Protein AF-A0A2G2ZI03-F1 (afdb_monomer_lite)

Foldseek 3Di:
DDDDVQVVVQVVCCVVPVPRFKGWDAAQFTWIKGKDQQVPVPPDDPVDDGDRIDIDTPSCLFPDDPPDPQDPLLQVQLVPDPHNNGRSNRCVGHPNNPQQSVLVVLQVCCVPPVPVHPDDDPCSVDGSSGD

Radius of gyration: 20.16 Å; chains: 1; bounding box: 46×26×61 Å

Sequence (131 aa):
MQVDDTIGVLARGRYYRKESVAAVTLGMGINAAYIESAQSVVKWPDQIPKPKEIAINIQWGNFRSSLFPIIEFDTTLIVDSSYPSSQIFEKLISGTYLGETVRRVLLKMAQESALFGDTVPAKLAISYSLR

pLDDT: mean 94.13, std 5.22, range [52.81, 98.31]

InterPro domains:
  IPR001312 Hexokinase [PS51748] (1-131)
  IPR001312 Hexokinase [PTHR19443] (3-131)
  IPR022673 Hexokinase, C-terminal [PF03727] (22-130)
  IPR043129 ATPase, nucleotide binding domain [SSF53067] (21-130)

Secondary structure (DSSP, 8-state):
----HHHHHHHHHHHH-TT--EEEEESSSEEEEEEEETTT-TT--TTSPPPSEEEEE--GGG---TTS---HHHHHHHHHSS-TTS-HHHHHHSHHHHHHHHHHHHHHHHHHH-BTBSS--GGGGSTT---

Organism: Capsicum annuum (NCBI:txid4072)

Structure (mmCIF, N/CA/C/O backbone):
data_AF-A0A2G2ZI03-F1
#
_entry.id   AF-A0A2G2ZI03-F1
#
loop_
_atom_site.group_PDB
_atom_site.id
_atom_site.type_symbol
_atom_site.label_atom_id
_atom_site.label_alt_id
_atom_site.label_comp_id
_atom_site.label_asym_id
_atom_site.label_entity_id
_atom_site.label_seq_id
_atom_site.pdbx_PDB_ins_code
_atom_site.Cartn_x
_atom_site.Cartn_y
_atom_site.Cartn_z
_atom_site.occupancy
_atom_site.B_iso_or_equiv
_atom_site.auth_seq_id
_atom_site.auth_comp_id
_atom_site.auth_asym_id
_atom_site.auth_atom_id
_atom_site.pdbx_PDB_model_num
ATOM 1 N N . MET A 1 1 ? -15.285 18.752 9.092 1.00 52.81 1 MET A N 1
ATOM 2 C CA . MET A 1 1 ? -14.633 17.527 9.602 1.00 52.81 1 MET A CA 1
ATOM 3 C C . MET A 1 1 ? -14.405 16.626 8.403 1.00 52.81 1 MET A C 1
ATOM 5 O O . MET A 1 1 ? -15.376 16.328 7.721 1.00 52.81 1 MET A O 1
ATOM 9 N N . GLN A 1 2 ? -13.154 16.310 8.071 1.00 75.00 2 GLN A N 1
ATOM 10 C CA . GLN A 1 2 ? -12.826 15.429 6.946 1.00 75.00 2 GLN A CA 1
ATOM 11 C C . GLN A 1 2 ? -12.736 13.991 7.468 1.00 75.00 2 GLN A C 1
ATOM 13 O O . GLN A 1 2 ? -12.155 13.768 8.529 1.00 75.00 2 GLN A O 1
ATOM 18 N N . VAL A 1 3 ? -13.350 13.041 6.764 1.00 86.75 3 VAL A N 1
ATOM 19 C CA . VAL A 1 3 ? -13.298 11.608 7.088 1.00 86.75 3 VAL A CA 1
ATOM 20 C C . VAL A 1 3 ? -12.357 10.941 6.090 1.00 86.75 3 VAL A C 1
ATOM 22 O O . VAL A 1 3 ? -12.424 11.247 4.905 1.00 86.75 3 VAL A O 1
ATOM 25 N N . ASP A 1 4 ? -11.478 10.062 6.569 1.00 94.88 4 ASP A N 1
ATOM 26 C CA . ASP A 1 4 ? -10.611 9.249 5.709 1.00 94.88 4 ASP A CA 1
ATOM 27 C C . ASP A 1 4 ? -11.439 8.228 4.917 1.00 94.88 4 ASP A C 1
ATOM 29 O O . ASP A 1 4 ? -12.327 7.576 5.475 1.00 94.88 4 ASP A O 1
ATOM 33 N N . ASP A 1 5 ? -11.123 8.050 3.636 1.00 94.81 5 ASP A N 1
ATOM 34 C CA . ASP A 1 5 ? -11.870 7.163 2.741 1.00 94.81 5 ASP A CA 1
ATOM 35 C C . ASP A 1 5 ? -11.962 5.725 3.277 1.00 94.81 5 ASP A C 1
ATOM 37 O O . ASP A 1 5 ? -13.020 5.097 3.208 1.00 94.81 5 ASP A O 1
ATOM 41 N N . THR A 1 6 ? -10.898 5.211 3.900 1.00 97.31 6 THR A N 1
ATOM 42 C CA . THR A 1 6 ? -10.852 3.837 4.431 1.00 97.31 6 THR A CA 1
ATOM 43 C C . THR A 1 6 ? -11.708 3.688 5.686 1.00 97.31 6 THR A C 1
ATOM 45 O O . THR A 1 6 ? -12.335 2.646 5.894 1.00 97.31 6 THR A O 1
ATOM 48 N N . ILE A 1 7 ? -11.824 4.751 6.488 1.00 97.31 7 ILE A N 1
ATOM 49 C CA . ILE A 1 7 ? -12.796 4.818 7.588 1.00 97.31 7 ILE A CA 1
ATOM 50 C C . ILE A 1 7 ? -14.223 4.821 7.033 1.00 97.31 7 ILE A C 1
ATOM 52 O O . ILE A 1 7 ? -15.090 4.136 7.577 1.00 97.31 7 ILE A O 1
ATOM 56 N N . GLY A 1 8 ? -14.465 5.523 5.924 1.00 96.69 8 GLY A N 1
ATOM 57 C CA . GLY A 1 8 ? -15.740 5.477 5.206 1.00 96.69 8 GLY A CA 1
ATOM 58 C C . GLY A 1 8 ? -16.100 4.064 4.733 1.00 96.69 8 GLY A C 1
ATOM 59 O O . GLY A 1 8 ? -17.230 3.612 4.938 1.00 96.69 8 GLY A O 1
ATOM 60 N N . VAL A 1 9 ? -15.133 3.329 4.172 1.00 97.12 9 VAL A N 1
ATOM 61 C CA . VAL A 1 9 ? -15.310 1.920 3.772 1.00 97.12 9 VAL A CA 1
ATOM 62 C C . VAL A 1 9 ? -15.636 1.041 4.982 1.00 97.12 9 VAL A C 1
ATOM 64 O O . VAL A 1 9 ? -16.579 0.250 4.916 1.00 97.12 9 VAL A O 1
ATOM 67 N N . LEU A 1 10 ? -14.925 1.209 6.103 1.00 98.06 10 LEU A N 1
ATOM 68 C CA . LEU A 1 10 ? -15.193 0.467 7.339 1.00 98.06 10 LEU A CA 1
ATOM 69 C C . LEU A 1 10 ? -16.600 0.744 7.876 1.00 98.06 10 LEU A C 1
ATOM 71 O O . LEU A 1 10 ? -17.340 -0.190 8.186 1.00 98.06 10 LEU A O 1
ATOM 75 N N . ALA A 1 11 ? -16.988 2.018 7.945 1.00 96.88 11 ALA A N 1
ATOM 76 C CA . ALA A 1 11 ? -18.306 2.431 8.411 1.00 96.88 11 ALA A CA 1
ATOM 77 C C . ALA A 1 11 ? -19.418 1.845 7.531 1.00 96.88 11 ALA A C 1
ATOM 79 O O . ALA A 1 11 ? -20.390 1.294 8.050 1.00 96.88 11 ALA A O 1
ATOM 80 N N . ARG A 1 12 ? -19.250 1.889 6.202 1.00 97.06 12 ARG A N 1
ATOM 81 C CA . ARG A 1 12 ? -20.184 1.266 5.257 1.00 97.06 12 ARG A CA 1
ATOM 82 C C . ARG A 1 12 ? -20.266 -0.244 5.465 1.00 97.06 12 ARG A C 1
ATOM 84 O O . ARG A 1 12 ? -21.369 -0.778 5.519 1.00 97.06 12 ARG A O 1
ATOM 91 N N . GLY A 1 13 ? -19.129 -0.929 5.591 1.00 97.44 13 GLY A N 1
ATOM 92 C CA . GLY A 1 13 ? -19.091 -2.368 5.856 1.00 97.44 13 GLY A CA 1
ATOM 93 C C . GLY A 1 13 ? -19.882 -2.720 7.113 1.00 97.44 13 GLY A C 1
ATOM 94 O O . GLY A 1 13 ? -20.791 -3.544 7.058 1.00 97.44 13 GLY A O 1
ATOM 95 N N . ARG A 1 14 ? -19.626 -1.996 8.207 1.00 96.25 14 ARG A N 1
ATOM 96 C CA . ARG A 1 14 ? -20.274 -2.214 9.505 1.00 96.25 14 ARG A CA 1
ATOM 97 C C . ARG A 1 14 ? -21.763 -1.858 9.520 1.00 96.25 14 ARG A C 1
ATOM 99 O O . ARG A 1 14 ? -22.523 -2.481 10.258 1.00 96.25 14 ARG A O 1
ATOM 106 N N . TYR A 1 15 ? -22.185 -0.897 8.694 1.00 96.56 15 TYR A N 1
ATOM 107 C CA . TYR A 1 15 ? -23.599 -0.568 8.498 1.00 96.56 15 TYR A CA 1
ATOM 108 C C . TYR A 1 15 ? -24.382 -1.755 7.920 1.00 96.56 15 TYR A C 1
ATOM 110 O O . TYR A 1 15 ? -25.470 -2.059 8.401 1.00 96.56 15 TYR A O 1
ATOM 118 N N . TYR A 1 16 ? -23.817 -2.453 6.929 1.00 97.56 16 TYR A N 1
ATOM 119 C CA . TYR A 1 16 ? -24.466 -3.614 6.308 1.00 97.56 16 TYR A CA 1
ATOM 120 C C . TYR A 1 16 ? -24.223 -4.930 7.059 1.00 97.56 16 TYR A C 1
ATOM 122 O O . TYR A 1 16 ? -25.088 -5.803 7.047 1.00 97.56 16 TYR A O 1
ATOM 130 N N . ARG A 1 17 ? -23.052 -5.101 7.683 1.00 96.62 17 ARG A N 1
ATOM 131 C CA . ARG A 1 17 ? -22.647 -6.308 8.420 1.00 96.62 17 ARG A CA 1
ATOM 132 C C . ARG A 1 17 ? -21.874 -5.917 9.672 1.00 96.62 17 ARG A C 1
ATOM 134 O O . ARG A 1 17 ? -20.723 -5.497 9.587 1.00 96.62 17 ARG A O 1
ATOM 141 N N . LYS A 1 18 ? -22.482 -6.072 10.850 1.00 93.38 18 LYS A N 1
ATOM 142 C CA . LYS A 1 18 ? -21.866 -5.657 12.127 1.00 93.38 18 LYS A CA 1
ATOM 143 C C . LYS A 1 18 ? -20.566 -6.410 12.438 1.00 93.38 18 LYS A C 1
ATOM 145 O O . LYS A 1 18 ? -19.748 -5.917 13.208 1.00 93.38 18 LYS A O 1
ATOM 150 N N . GLU A 1 19 ? -20.363 -7.564 11.811 1.00 95.50 19 GLU A N 1
ATOM 151 C CA . GLU A 1 19 ? -19.178 -8.417 11.903 1.00 95.50 19 GLU A CA 1
ATOM 152 C C . GLU A 1 19 ? -17.982 -7.869 11.109 1.00 95.50 19 GLU A C 1
ATOM 154 O O . GLU A 1 19 ? -16.872 -8.375 11.245 1.00 95.50 19 GLU A O 1
ATOM 159 N N . SER A 1 20 ? -18.164 -6.832 10.282 1.00 97.00 20 SER A N 1
ATOM 160 C CA . SER A 1 20 ? -17.044 -6.138 9.649 1.00 97.00 20 SER A CA 1
ATOM 161 C C . SER A 1 20 ? -16.189 -5.441 10.711 1.00 97.00 20 SER A C 1
ATOM 163 O O . SER A 1 20 ? -16.611 -4.464 11.339 1.00 97.00 20 SER A O 1
ATOM 165 N N . VAL A 1 21 ? -14.973 -5.959 10.899 1.00 97.00 21 VAL A N 1
ATOM 166 C CA . VAL A 1 21 ? -13.995 -5.459 11.880 1.00 97.00 21 VAL A CA 1
ATOM 167 C C . VAL A 1 21 ? -12.862 -4.653 11.255 1.00 97.00 21 VAL A C 1
ATOM 169 O O . VAL A 1 21 ? -12.186 -3.925 11.970 1.00 97.00 21 VAL A O 1
ATOM 172 N N . ALA A 1 22 ? -12.654 -4.758 9.943 1.00 98.12 22 ALA A N 1
ATOM 173 C CA . ALA A 1 22 ? -11.597 -4.054 9.231 1.00 98.12 22 ALA A CA 1
ATOM 174 C C . ALA A 1 22 ? -12.015 -3.700 7.801 1.00 98.12 22 ALA A C 1
ATOM 176 O O . ALA A 1 22 ? -12.892 -4.333 7.211 1.00 98.12 22 ALA A O 1
ATOM 177 N N . ALA A 1 23 ? -11.362 -2.680 7.260 1.00 98.19 23 ALA A N 1
ATOM 178 C CA . ALA A 1 23 ? -11.429 -2.270 5.872 1.00 98.19 23 ALA A CA 1
ATOM 179 C C . ALA A 1 23 ? -10.016 -2.046 5.350 1.00 98.19 23 ALA A C 1
ATOM 181 O O . ALA A 1 23 ? -9.141 -1.566 6.071 1.00 98.19 23 ALA A O 1
ATOM 182 N N . VAL A 1 24 ? -9.820 -2.379 4.081 1.00 97.94 24 VAL A N 1
ATOM 183 C CA . VAL A 1 24 ? -8.558 -2.196 3.378 1.00 97.94 24 VAL A CA 1
ATOM 184 C C . VAL A 1 24 ? -8.859 -1.525 2.048 1.00 97.94 24 VAL A C 1
ATOM 186 O O . VAL A 1 24 ? -9.741 -1.968 1.313 1.00 97.94 24 VAL A O 1
ATOM 189 N N . THR A 1 25 ? -8.112 -0.471 1.746 1.00 97.31 25 THR A N 1
ATOM 190 C CA . THR A 1 25 ? -8.157 0.222 0.460 1.00 97.31 25 THR A CA 1
ATOM 191 C C . THR A 1 25 ? -6.873 -0.095 -0.291 1.00 97.31 25 THR A C 1
ATOM 193 O O . THR A 1 25 ? -5.782 0.157 0.220 1.00 97.31 25 THR A O 1
ATOM 196 N N . LEU A 1 26 ? -7.013 -0.647 -1.498 1.00 96.19 26 LEU A N 1
ATOM 197 C CA . LEU A 1 26 ? -5.917 -0.934 -2.423 1.00 96.19 26 LEU A CA 1
ATOM 198 C C . LEU A 1 26 ? -6.217 -0.238 -3.750 1.00 96.19 26 LEU A C 1
ATOM 200 O O . LEU A 1 26 ? -7.135 -0.628 -4.468 1.00 96.19 26 LEU A O 1
ATOM 204 N N . GLY A 1 27 ? -5.467 0.812 -4.056 1.00 94.56 27 GLY A N 1
ATOM 205 C CA . GLY A 1 27 ? -5.604 1.580 -5.288 1.00 94.56 27 GLY A CA 1
ATOM 206 C C . GLY A 1 27 ? -4.313 2.331 -5.585 1.00 94.56 27 GLY A C 1
ATOM 207 O O . GLY A 1 27 ? -3.227 1.785 -5.400 1.00 94.56 27 GLY A O 1
ATOM 208 N N . MET A 1 28 ? -4.416 3.594 -6.013 1.00 93.12 28 MET A N 1
ATOM 209 C CA . MET A 1 28 ? -3.236 4.459 -6.173 1.00 93.12 28 MET A CA 1
ATOM 210 C C . MET A 1 28 ? -2.468 4.623 -4.851 1.00 93.12 28 MET A C 1
ATOM 212 O O . MET A 1 28 ? -1.241 4.560 -4.838 1.00 93.12 28 MET A O 1
ATOM 216 N N . GLY A 1 29 ? -3.181 4.782 -3.738 1.00 94.12 29 GLY A N 1
ATOM 217 C CA . GLY A 1 29 ? -2.627 4.660 -2.391 1.00 94.12 29 GLY A CA 1
ATOM 218 C C . GLY A 1 29 ? -3.088 3.370 -1.722 1.00 94.12 29 GLY A C 1
ATOM 219 O O . GLY A 1 29 ? -3.937 2.645 -2.257 1.00 94.12 29 GLY A O 1
ATOM 220 N N . ILE A 1 30 ? -2.552 3.104 -0.534 1.00 96.81 30 ILE A N 1
ATOM 221 C CA . ILE A 1 30 ? -3.028 2.004 0.307 1.00 96.81 30 ILE A CA 1
ATOM 222 C C . ILE A 1 30 ? -3.314 2.478 1.722 1.00 96.81 30 ILE A C 1
ATOM 224 O O . ILE A 1 30 ? -2.581 3.281 2.294 1.00 96.81 30 ILE A O 1
ATOM 228 N N . ASN A 1 31 ? -4.345 1.909 2.334 1.00 97.81 31 ASN A N 1
ATOM 229 C CA . ASN A 1 31 ? -4.587 2.115 3.754 1.00 97.81 31 ASN A CA 1
ATOM 230 C C . ASN A 1 31 ? -5.402 0.962 4.353 1.00 97.81 31 ASN A C 1
ATOM 232 O O . ASN A 1 31 ? -6.037 0.190 3.633 1.00 97.81 31 ASN A O 1
ATOM 236 N N . ALA A 1 32 ? -5.390 0.865 5.677 1.00 98.19 32 ALA A N 1
ATOM 237 C CA . ALA A 1 32 ? -6.251 -0.012 6.442 1.00 98.19 32 ALA A CA 1
ATOM 238 C C . ALA A 1 32 ? -6.848 0.731 7.634 1.00 98.19 32 ALA A C 1
ATOM 240 O O . ALA A 1 32 ? -6.214 1.588 8.255 1.00 98.19 32 ALA A O 1
ATOM 241 N N . ALA A 1 33 ? -8.073 0.354 7.972 1.00 98.31 33 ALA A N 1
ATOM 242 C CA . ALA A 1 33 ? -8.740 0.774 9.187 1.00 98.31 33 ALA A CA 1
ATOM 243 C C . ALA A 1 33 ? -9.380 -0.431 9.868 1.00 98.31 33 ALA A C 1
ATOM 245 O O . ALA A 1 33 ? -9.818 -1.364 9.196 1.00 98.31 33 ALA A O 1
ATOM 246 N N . TYR A 1 34 ? -9.465 -0.410 11.194 1.00 98.19 34 TYR A N 1
ATOM 247 C CA . TYR A 1 34 ? -10.097 -1.488 11.952 1.00 98.19 34 TYR A CA 1
ATOM 248 C C . TYR A 1 34 ? -10.803 -0.980 13.204 1.00 98.19 34 TYR A C 1
ATOM 250 O O . TYR A 1 34 ? -10.605 0.158 13.623 1.00 98.19 34 TYR A O 1
ATOM 258 N N . ILE A 1 35 ? -11.658 -1.823 13.776 1.00 97.31 35 ILE A N 1
ATOM 259 C CA . ILE A 1 35 ? -12.331 -1.575 15.048 1.00 97.31 35 ILE A CA 1
ATOM 260 C C . ILE A 1 35 ? -11.482 -2.148 16.180 1.00 97.31 35 ILE A C 1
ATOM 262 O O . ILE A 1 35 ? -11.221 -3.347 16.215 1.00 97.31 35 ILE A O 1
ATOM 266 N N . GLU A 1 36 ? -11.097 -1.290 17.116 1.00 96.25 36 GLU A N 1
ATOM 267 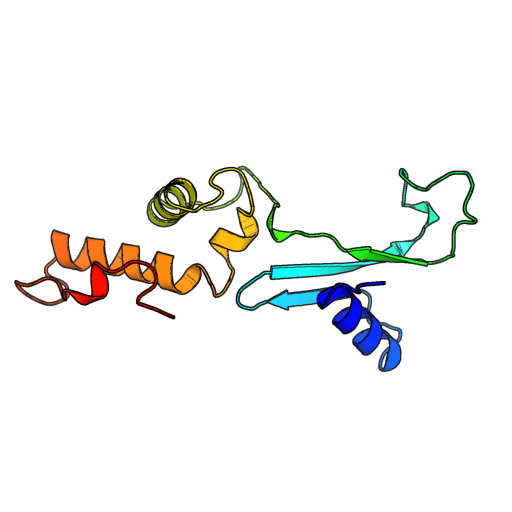C CA . GLU A 1 36 ? -10.349 -1.634 18.322 1.00 96.25 36 GLU A CA 1
ATOM 268 C C . GLU A 1 36 ? -11.212 -1.393 19.565 1.00 96.25 36 GLU A C 1
ATOM 270 O O . GLU A 1 36 ? -12.063 -0.500 19.598 1.00 96.25 36 GLU A O 1
ATOM 275 N N . SER A 1 37 ? -10.976 -2.166 20.620 1.00 94.56 37 SER A N 1
ATOM 276 C CA . SER A 1 37 ? -11.478 -1.852 21.953 1.00 94.56 37 SER A CA 1
ATOM 277 C C . SER A 1 37 ? -10.782 -0.596 22.471 1.00 94.56 37 SER A C 1
ATOM 279 O O . SER A 1 37 ? -9.557 -0.550 22.579 1.00 94.56 37 SER A O 1
ATOM 281 N N . ALA A 1 38 ? -11.537 0.424 22.885 1.00 92.81 38 ALA A N 1
ATOM 282 C CA . ALA A 1 38 ? -10.912 1.653 23.393 1.00 92.81 38 ALA A CA 1
ATOM 283 C C . ALA A 1 38 ? -10.083 1.415 24.674 1.00 92.81 38 ALA A C 1
ATOM 285 O O . ALA A 1 38 ? -9.221 2.223 25.034 1.00 92.81 38 ALA A O 1
ATOM 286 N N . GLN A 1 39 ? -10.319 0.292 25.362 1.00 90.88 39 GLN A N 1
ATOM 287 C CA . GLN A 1 39 ? -9.518 -0.124 26.512 1.00 90.88 39 GLN A CA 1
ATOM 288 C C . GLN A 1 39 ? -8.089 -0.517 26.113 1.00 90.88 39 GLN A C 1
ATOM 290 O O . GLN A 1 39 ? -7.165 -0.246 26.875 1.00 90.88 39 GLN A O 1
ATOM 295 N N . SER A 1 40 ? -7.889 -1.056 24.906 1.00 93.69 40 SER A N 1
ATOM 296 C CA . SER A 1 40 ? -6.569 -1.396 24.351 1.00 93.69 40 SER A CA 1
ATOM 297 C C . SER A 1 40 ? -5.767 -0.160 23.917 1.00 93.69 40 SER A C 1
ATOM 299 O O . SER A 1 40 ? -4.553 -0.230 23.729 1.00 93.69 40 SER A O 1
ATOM 301 N N . VAL A 1 41 ? -6.423 0.995 23.745 1.00 92.81 41 VAL A N 1
ATOM 302 C CA . VAL A 1 41 ? -5.770 2.228 23.287 1.00 92.81 41 VAL A CA 1
ATOM 303 C C . VAL A 1 41 ? -5.104 2.937 24.466 1.00 92.81 41 VAL A C 1
ATOM 305 O O . VAL A 1 41 ? -5.757 3.603 25.275 1.00 92.81 41 VAL A O 1
ATOM 308 N N . VAL A 1 42 ? -3.776 2.810 24.539 1.00 91.19 42 VAL A N 1
ATOM 309 C CA . VAL A 1 42 ? -2.947 3.428 25.591 1.00 91.19 42 VAL A CA 1
ATOM 310 C C . VAL A 1 42 ? -2.878 4.952 25.444 1.00 91.19 42 VAL A C 1
ATOM 312 O O . VAL A 1 42 ? -2.912 5.666 26.436 1.00 91.19 42 VAL A O 1
ATOM 315 N N . LYS A 1 43 ? -2.830 5.474 24.212 1.00 90.19 43 LYS A N 1
ATOM 316 C CA . LYS A 1 43 ? -2.690 6.918 23.918 1.00 90.19 43 LYS A CA 1
ATOM 317 C C . LYS A 1 43 ? -4.029 7.673 23.905 1.00 90.19 43 LYS A C 1
ATOM 319 O O . 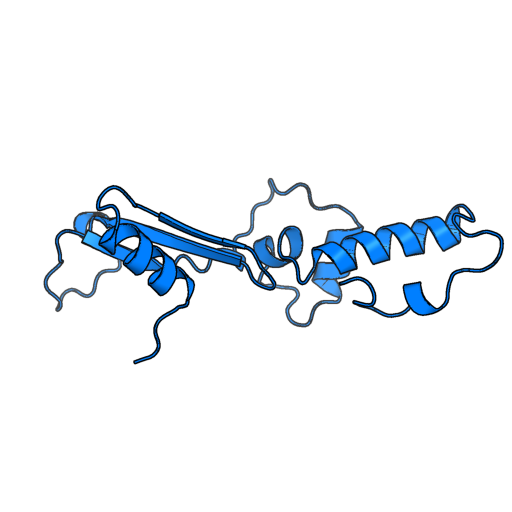LYS A 1 43 ? -4.226 8.571 23.090 1.00 90.19 43 LYS A O 1
ATOM 324 N N . TRP A 1 44 ? -4.979 7.267 24.741 1.00 89.06 44 TRP A N 1
ATOM 325 C CA . TRP A 1 44 ? -6.298 7.895 24.788 1.00 89.06 44 TRP A CA 1
ATOM 326 C C . TRP A 1 44 ? -6.265 9.192 25.609 1.00 89.06 44 TRP A C 1
ATOM 328 O O . TRP A 1 44 ? -5.662 9.186 26.678 1.00 89.06 44 TRP A O 1
ATOM 338 N N . PRO A 1 45 ? -6.915 10.285 25.172 1.00 87.31 45 PRO A N 1
ATOM 339 C CA . PRO A 1 45 ? -6.989 11.504 25.972 1.00 87.31 45 PRO A CA 1
ATOM 340 C C . PRO A 1 45 ? -7.778 11.282 27.270 1.00 87.31 45 PRO A C 1
ATOM 342 O O . PRO A 1 45 ? -8.950 10.909 27.220 1.00 87.31 45 PRO A O 1
ATOM 345 N N . ASP A 1 46 ? -7.171 11.574 28.423 1.00 83.62 46 ASP A N 1
ATOM 346 C CA . ASP A 1 46 ? -7.763 11.321 29.753 1.00 83.62 46 ASP A CA 1
ATOM 347 C C . ASP A 1 46 ? -9.118 12.014 29.972 1.00 83.62 46 ASP A C 1
ATOM 349 O O . ASP A 1 46 ? -9.959 11.548 30.735 1.00 83.62 46 ASP A O 1
ATOM 353 N N . GLN A 1 47 ? -9.345 13.134 29.285 1.00 84.12 47 GLN A N 1
ATOM 354 C CA . GLN A 1 47 ? -10.532 13.979 29.446 1.00 84.12 47 GLN A CA 1
ATOM 355 C C . GLN A 1 47 ? -11.742 13.493 28.632 1.00 84.12 47 GLN A C 1
ATOM 357 O O . GLN A 1 47 ? -12.825 14.066 28.742 1.00 84.12 47 GLN A O 1
ATOM 362 N N . ILE A 1 48 ? -11.578 12.465 27.792 1.00 85.69 48 ILE A N 1
ATOM 363 C CA . ILE A 1 48 ? -12.638 11.961 26.914 1.00 85.69 48 ILE A CA 1
ATOM 364 C C . ILE A 1 48 ? -13.097 10.595 27.434 1.00 85.69 48 ILE A C 1
ATOM 366 O O . ILE A 1 48 ? -12.273 9.686 27.546 1.00 85.69 48 ILE A O 1
ATOM 370 N N . PRO A 1 49 ? -14.399 10.390 27.708 1.00 86.69 49 PRO A N 1
ATOM 371 C CA . PRO A 1 49 ? -14.914 9.069 28.042 1.00 86.69 49 PRO A CA 1
ATOM 372 C C . PRO A 1 49 ? -14.546 8.049 26.960 1.00 86.69 49 PRO A C 1
ATOM 374 O O . PRO A 1 49 ? -14.794 8.272 25.773 1.00 86.69 49 PRO A O 1
ATOM 377 N N . LYS A 1 50 ? -13.953 6.921 27.364 1.00 88.56 50 LYS A N 1
ATOM 378 C CA . LYS A 1 50 ? -13.617 5.840 26.433 1.00 88.56 50 LYS A CA 1
ATOM 379 C C . LYS A 1 50 ? -14.907 5.171 25.942 1.00 88.56 50 LYS A C 1
ATOM 381 O O . LYS A 1 50 ? -15.641 4.626 26.771 1.00 88.56 50 LYS A O 1
ATOM 386 N N . PRO A 1 51 ? -15.199 5.167 24.628 1.00 92.56 51 PRO A N 1
ATOM 387 C CA . PRO A 1 51 ? -16.280 4.344 24.099 1.00 92.56 51 PRO A CA 1
ATOM 388 C C . PRO A 1 51 ? -15.942 2.855 24.271 1.00 92.56 51 PRO A C 1
ATOM 390 O O . PRO A 1 51 ? -14.828 2.493 24.633 1.00 92.56 51 PRO A O 1
ATOM 393 N N . LYS A 1 52 ? -16.886 1.953 23.988 1.00 93.12 52 LYS A N 1
ATOM 394 C CA . LYS A 1 52 ? -16.576 0.512 23.982 1.00 93.12 52 LYS A CA 1
ATOM 395 C C . LYS A 1 52 ? -15.605 0.154 22.851 1.00 93.12 52 LYS A C 1
ATOM 397 O O . LYS A 1 52 ? -14.661 -0.603 23.051 1.00 93.12 52 LYS A O 1
ATOM 402 N N . GLU A 1 53 ? -15.852 0.717 21.677 1.00 94.12 53 GLU A N 1
ATOM 403 C CA . GLU A 1 53 ? -15.120 0.458 20.442 1.00 94.12 53 GLU A CA 1
ATOM 404 C C . GLU A 1 53 ? -14.753 1.779 19.769 1.00 94.12 53 GLU A C 1
ATOM 406 O O . GLU A 1 53 ? -15.472 2.774 19.894 1.00 94.12 53 GLU A O 1
ATOM 411 N N . ILE A 1 54 ? -13.654 1.771 19.024 1.00 94.44 54 ILE A N 1
ATOM 412 C CA . ILE A 1 54 ? -13.183 2.896 18.229 1.00 94.44 54 ILE A CA 1
ATOM 413 C C . ILE A 1 54 ? -12.662 2.418 16.875 1.00 94.44 54 ILE A C 1
ATOM 415 O O . ILE A 1 54 ? -12.036 1.368 16.777 1.00 94.44 54 ILE A O 1
ATOM 419 N N . ALA A 1 55 ? -12.898 3.203 15.825 1.00 95.88 55 ALA A N 1
ATOM 420 C CA . ALA A 1 55 ? -12.251 2.992 14.538 1.00 95.88 55 ALA A CA 1
ATOM 421 C C . ALA A 1 55 ? -10.830 3.580 14.552 1.00 95.88 55 ALA A C 1
ATOM 423 O O . ALA A 1 55 ? -10.648 4.777 14.773 1.00 95.88 55 ALA A O 1
ATOM 424 N N . ILE A 1 56 ? -9.831 2.746 14.285 1.00 96.56 56 ILE A N 1
ATOM 425 C CA . ILE A 1 56 ? -8.432 3.135 14.134 1.00 96.56 56 ILE A CA 1
ATOM 426 C C . ILE A 1 56 ? -8.114 3.242 12.648 1.00 96.56 56 ILE A C 1
ATOM 428 O O . ILE A 1 56 ? -8.222 2.264 11.911 1.00 96.56 56 ILE A O 1
ATOM 432 N N . ASN A 1 57 ? -7.689 4.429 12.222 1.00 96.94 57 ASN A N 1
ATOM 433 C CA . ASN A 1 57 ? -7.066 4.636 10.921 1.00 96.94 57 ASN A CA 1
ATOM 434 C C . ASN A 1 57 ? -5.566 4.345 11.047 1.00 96.94 57 ASN A C 1
ATOM 436 O O . ASN A 1 57 ? -4.870 5.065 11.762 1.00 96.94 57 ASN A O 1
ATOM 440 N N . ILE A 1 58 ? -5.075 3.288 10.398 1.00 97.19 58 ILE A N 1
ATOM 441 C CA . ILE A 1 58 ? -3.698 2.825 10.604 1.00 97.19 58 ILE A CA 1
ATOM 442 C C . ILE A 1 58 ? -2.692 3.694 9.839 1.00 97.19 58 ILE A C 1
ATOM 444 O O . ILE A 1 58 ? -1.571 3.867 10.311 1.00 97.19 58 ILE A O 1
ATOM 448 N N . GLN A 1 59 ? -3.066 4.240 8.675 1.00 95.81 59 GLN A N 1
ATOM 449 C CA . GLN A 1 59 ? -2.127 4.897 7.751 1.00 95.81 59 GLN A CA 1
ATOM 450 C C . GLN A 1 59 ? -0.919 3.999 7.439 1.00 95.81 59 GLN A C 1
ATOM 452 O O . GLN A 1 59 ? 0.243 4.410 7.482 1.00 95.81 59 GLN A O 1
ATOM 457 N N . TRP A 1 60 ? -1.193 2.723 7.143 1.00 96.94 60 TRP A N 1
ATOM 458 C CA . TRP A 1 60 ? -0.165 1.678 7.078 1.00 96.94 60 TRP A CA 1
ATOM 459 C C . TRP A 1 60 ? 0.794 1.795 5.888 1.00 96.94 60 TRP A C 1
ATOM 461 O O . TRP A 1 60 ? 1.755 1.036 5.810 1.00 96.94 60 TRP A O 1
ATOM 471 N N . GLY A 1 61 ? 0.577 2.748 4.973 1.00 96.38 61 GLY A N 1
ATOM 472 C CA . GLY A 1 61 ? 1.458 2.973 3.828 1.00 96.38 61 GLY A CA 1
ATOM 473 C C . GLY A 1 61 ? 2.890 3.276 4.268 1.00 96.38 61 GLY A C 1
ATOM 474 O O . GLY A 1 61 ? 3.845 2.889 3.596 1.00 96.38 61 GLY A O 1
ATOM 475 N N . ASN A 1 62 ? 3.050 3.877 5.450 1.00 94.69 62 ASN A N 1
ATOM 476 C CA . ASN A 1 62 ? 4.347 4.182 6.038 1.00 94.69 62 ASN A CA 1
ATOM 477 C C . ASN A 1 62 ? 4.952 3.037 6.870 1.00 94.69 62 ASN A C 1
ATOM 479 O O . ASN A 1 62 ? 5.982 3.235 7.515 1.00 94.69 62 ASN A O 1
ATOM 483 N N . PHE A 1 63 ? 4.335 1.853 6.896 1.00 96.25 63 PHE A N 1
ATOM 484 C CA . PHE A 1 63 ? 4.903 0.694 7.577 1.00 96.25 63 PHE A CA 1
ATOM 485 C C . PHE A 1 63 ? 6.243 0.296 6.932 1.00 96.25 63 PHE A C 1
ATOM 487 O O . PHE A 1 63 ? 6.423 0.373 5.714 1.00 96.25 63 PHE A O 1
ATOM 494 N N . ARG A 1 64 ? 7.220 -0.084 7.764 1.00 93.50 64 ARG A N 1
ATOM 495 C CA . ARG A 1 64 ? 8.574 -0.473 7.346 1.00 93.50 64 ARG A CA 1
ATOM 496 C C . ARG A 1 64 ? 9.018 -1.666 8.174 1.00 93.50 64 ARG A C 1
ATOM 498 O O . ARG A 1 64 ? 8.817 -1.685 9.386 1.00 93.50 64 ARG A O 1
ATOM 505 N N . SER A 1 65 ? 9.657 -2.625 7.523 1.00 94.31 65 SER A N 1
ATOM 506 C CA . SER A 1 65 ? 10.244 -3.791 8.171 1.00 94.31 65 SER A CA 1
ATOM 507 C C . SER A 1 65 ? 11.494 -4.223 7.414 1.00 94.31 65 SER A C 1
ATOM 509 O O . SER A 1 65 ? 11.519 -4.161 6.186 1.00 94.31 65 SER A O 1
ATOM 511 N N . SER A 1 66 ? 12.511 -4.698 8.134 1.00 93.56 66 SER A N 1
ATOM 512 C CA . SER A 1 66 ? 13.682 -5.353 7.534 1.00 93.56 66 SER A CA 1
ATOM 513 C C . SER A 1 66 ? 13.346 -6.702 6.892 1.00 93.56 66 SER A C 1
ATOM 515 O O . SER A 1 66 ? 14.173 -7.257 6.180 1.00 93.56 66 SER A O 1
ATOM 517 N N . LEU A 1 67 ? 12.139 -7.227 7.135 1.00 95.25 67 LEU A N 1
ATOM 518 C CA . LEU A 1 67 ? 11.647 -8.479 6.558 1.00 95.25 67 LEU A CA 1
ATOM 519 C C . LEU A 1 67 ? 11.039 -8.304 5.160 1.00 95.25 67 LEU A C 1
ATOM 521 O O . LEU A 1 67 ? 10.650 -9.294 4.544 1.00 95.25 67 LEU A O 1
ATOM 525 N N . PHE A 1 68 ? 10.893 -7.071 4.667 1.00 94.31 68 PHE A N 1
ATOM 526 C CA . PHE A 1 68 ? 10.364 -6.857 3.325 1.00 94.31 68 PHE A CA 1
ATOM 527 C C . PHE A 1 68 ? 11.353 -7.356 2.264 1.00 94.31 68 PHE A C 1
ATOM 529 O O . PHE A 1 68 ? 12.536 -7.021 2.342 1.00 94.31 68 PHE A O 1
ATOM 536 N N . PRO A 1 69 ? 10.886 -8.114 1.253 1.00 93.06 69 PRO A N 1
ATOM 537 C CA . PRO A 1 69 ? 11.727 -8.591 0.161 1.00 93.06 69 PRO A CA 1
ATOM 538 C C . PRO A 1 69 ? 11.982 -7.461 -0.850 1.00 93.06 69 PRO A C 1
ATOM 540 O O . PRO A 1 69 ? 11.488 -7.499 -1.971 1.00 93.06 69 PRO A O 1
ATOM 543 N N . ILE A 1 70 ? 12.715 -6.429 -0.431 1.00 93.50 70 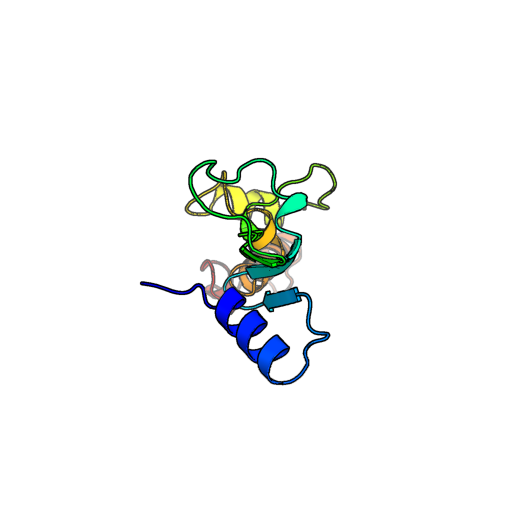ILE A N 1
ATOM 544 C CA . ILE A 1 70 ? 13.043 -5.264 -1.261 1.00 93.50 70 ILE A CA 1
ATOM 545 C C . ILE A 1 70 ? 14.079 -5.682 -2.308 1.00 93.50 70 ILE A C 1
ATOM 547 O O . ILE A 1 70 ? 15.172 -6.128 -1.953 1.00 93.50 70 ILE A O 1
ATOM 551 N N . ILE A 1 71 ? 13.753 -5.508 -3.590 1.00 92.75 71 ILE A N 1
ATOM 552 C CA . ILE A 1 71 ? 14.686 -5.768 -4.697 1.00 92.75 71 ILE A CA 1
ATOM 553 C C . ILE A 1 71 ? 15.362 -4.474 -5.182 1.00 92.75 71 ILE A C 1
ATOM 555 O O . ILE A 1 71 ? 15.059 -3.365 -4.728 1.00 92.75 71 ILE A O 1
ATOM 559 N N . GLU A 1 72 ? 16.309 -4.591 -6.118 1.00 95.56 72 GLU A N 1
ATOM 560 C CA . GLU A 1 72 ? 17.054 -3.436 -6.650 1.00 95.56 72 GLU A CA 1
ATOM 561 C C . GLU A 1 72 ? 16.131 -2.356 -7.252 1.00 95.56 72 GLU A C 1
ATOM 563 O O . GLU A 1 72 ? 16.349 -1.156 -7.065 1.00 95.56 72 GLU A O 1
ATOM 568 N N . PHE A 1 73 ? 15.049 -2.772 -7.917 1.00 96.44 73 PHE A N 1
ATOM 569 C CA . PHE A 1 73 ? 14.099 -1.864 -8.559 1.00 96.44 73 PHE A CA 1
ATOM 570 C C . PHE A 1 73 ? 13.273 -1.080 -7.540 1.00 96.44 73 PHE A C 1
ATOM 572 O O . PHE A 1 73 ? 13.084 0.121 -7.719 1.00 96.44 73 PHE A O 1
ATOM 579 N N . ASP A 1 74 ? 12.873 -1.720 -6.439 1.00 95.00 74 ASP A N 1
ATOM 580 C CA . ASP A 1 74 ? 12.197 -1.045 -5.330 1.00 95.00 74 ASP A CA 1
ATOM 581 C C . ASP A 1 74 ? 13.127 -0.026 -4.673 1.00 95.00 74 ASP A C 1
ATOM 583 O O . ASP A 1 74 ? 12.719 1.090 -4.370 1.00 95.00 74 ASP A O 1
ATOM 587 N N . THR A 1 75 ? 14.400 -0.387 -4.482 1.00 94.62 75 THR A N 1
ATOM 588 C CA . THR A 1 75 ? 15.394 0.493 -3.851 1.00 94.62 75 THR A CA 1
ATOM 589 C C . THR A 1 75 ? 15.585 1.769 -4.665 1.00 94.62 75 THR A C 1
ATOM 591 O O . THR A 1 75 ? 15.494 2.868 -4.119 1.00 94.62 75 THR A O 1
ATOM 594 N N . THR A 1 76 ? 15.793 1.639 -5.979 1.00 95.06 76 THR A N 1
ATOM 595 C CA . THR A 1 76 ? 15.929 2.806 -6.865 1.00 95.06 76 THR A CA 1
ATOM 596 C C . THR A 1 76 ? 14.638 3.622 -6.933 1.00 95.06 76 THR A C 1
ATOM 598 O O . THR A 1 76 ? 14.692 4.843 -6.843 1.00 95.06 76 THR A O 1
ATOM 601 N N . LEU A 1 77 ? 13.467 2.975 -6.993 1.00 95.38 77 LEU A N 1
ATOM 602 C CA . LEU A 1 77 ? 12.169 3.654 -6.941 1.00 95.38 77 LEU A CA 1
ATOM 603 C C . LEU A 1 77 ? 12.000 4.455 -5.643 1.00 95.38 77 LEU A C 1
ATOM 605 O O . LEU A 1 77 ? 11.565 5.606 -5.679 1.00 95.38 77 LEU A O 1
ATOM 609 N N . ILE A 1 78 ? 12.355 3.875 -4.495 1.00 94.00 78 ILE A N 1
ATOM 610 C CA . ILE A 1 78 ? 12.270 4.537 -3.191 1.00 94.00 78 ILE A CA 1
ATOM 611 C C . ILE A 1 78 ? 13.180 5.766 -3.159 1.00 94.00 78 ILE A C 1
ATOM 613 O O . ILE A 1 78 ? 12.720 6.829 -2.742 1.00 94.00 78 ILE A O 1
ATOM 617 N N . VAL A 1 79 ? 14.429 5.641 -3.612 1.00 94.38 79 VAL A N 1
ATOM 618 C CA . VAL A 1 79 ? 15.402 6.747 -3.647 1.00 94.38 79 VAL A CA 1
ATOM 619 C C . VAL A 1 79 ? 14.950 7.872 -4.581 1.00 94.38 79 VAL A C 1
ATOM 621 O O . VAL A 1 79 ? 15.025 9.035 -4.194 1.00 94.38 79 VAL A O 1
ATOM 624 N N . ASP A 1 80 ? 14.424 7.533 -5.758 1.00 93.50 80 ASP 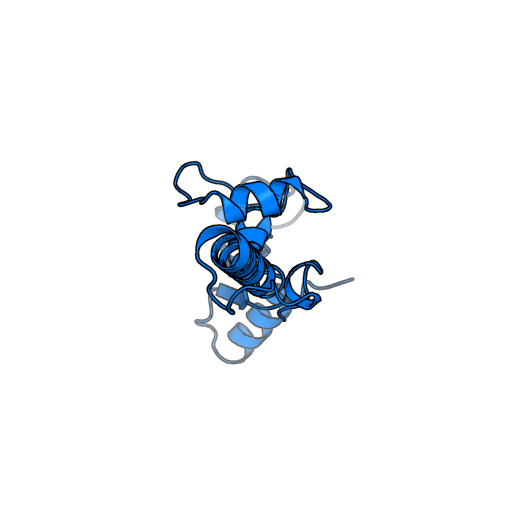A N 1
ATOM 625 C CA . ASP A 1 80 ? 13.989 8.507 -6.768 1.00 93.50 80 ASP A CA 1
ATOM 626 C C . ASP A 1 80 ? 12.625 9.149 -6.450 1.00 93.50 80 ASP A C 1
ATOM 628 O O . ASP A 1 80 ? 12.204 10.107 -7.103 1.00 93.50 80 ASP A O 1
ATOM 632 N N . SER A 1 81 ? 11.882 8.604 -5.484 1.00 90.75 81 SER A N 1
ATOM 633 C CA . SER A 1 81 ? 10.566 9.124 -5.109 1.00 90.75 81 SER A CA 1
ATOM 634 C C . SER A 1 81 ? 10.656 10.482 -4.404 1.00 90.75 81 SER A C 1
ATOM 636 O O . SER A 1 81 ? 11.638 10.798 -3.741 1.00 90.75 81 SER A O 1
ATOM 638 N N . SER A 1 82 ? 9.572 11.263 -4.440 1.00 89.00 82 SER A N 1
ATOM 639 C CA . SER A 1 82 ? 9.506 12.572 -3.766 1.00 89.00 82 SER A CA 1
ATOM 640 C C . SER A 1 82 ? 9.705 12.507 -2.246 1.00 89.00 82 SER A C 1
ATOM 642 O O . SER A 1 82 ? 10.065 13.510 -1.635 1.00 89.00 82 SER A O 1
ATOM 644 N N . TYR A 1 83 ? 9.480 11.341 -1.631 1.00 89.31 83 TYR A N 1
ATOM 645 C CA . TYR A 1 83 ? 9.623 11.151 -0.187 1.00 89.31 83 TYR A CA 1
ATOM 646 C C . TYR A 1 83 ? 10.384 9.861 0.140 1.00 89.31 83 TYR A C 1
ATOM 648 O O . TYR A 1 83 ? 9.770 8.893 0.590 1.00 89.31 83 TYR A O 1
ATOM 656 N N . PRO A 1 84 ? 11.712 9.798 -0.047 1.00 89.00 84 PRO A N 1
ATOM 657 C CA . PRO A 1 84 ? 12.472 8.544 0.054 1.00 89.00 84 PRO A CA 1
ATOM 658 C C . PRO A 1 84 ? 12.368 7.846 1.416 1.00 89.00 84 PRO A C 1
ATOM 660 O O . PRO A 1 84 ? 12.435 6.622 1.524 1.00 89.00 84 PRO A O 1
ATOM 663 N N . SER A 1 85 ? 12.126 8.623 2.469 1.00 88.00 85 SER A N 1
ATOM 664 C CA . SER A 1 85 ? 12.043 8.138 3.845 1.00 88.00 85 SER A CA 1
ATOM 665 C C . SER A 1 85 ? 10.628 7.802 4.319 1.00 88.00 85 SER A C 1
ATOM 667 O O . SER A 1 85 ? 10.476 7.494 5.498 1.00 88.00 85 SER A O 1
ATOM 669 N N . SER A 1 86 ? 9.605 7.838 3.464 1.00 92.94 86 SER A N 1
ATOM 670 C CA . SER A 1 86 ? 8.230 7.512 3.860 1.00 92.94 86 SER A CA 1
ATOM 671 C C . SER A 1 86 ? 7.518 6.616 2.851 1.00 92.94 86 SER A C 1
ATOM 673 O O . SER A 1 86 ? 8.037 6.343 1.766 1.00 92.94 86 SER A O 1
ATOM 675 N N . GLN A 1 87 ? 6.329 6.144 3.233 1.00 94.62 87 GLN A N 1
ATOM 676 C CA . GLN A 1 87 ? 5.409 5.404 2.372 1.00 94.62 87 GLN A CA 1
ATOM 677 C C . GLN A 1 87 ? 6.033 4.131 1.776 1.00 94.62 87 GLN A C 1
ATOM 679 O O . GLN A 1 87 ? 5.778 3.796 0.626 1.00 94.62 87 GLN A O 1
ATOM 684 N N . ILE A 1 88 ? 6.902 3.432 2.519 1.00 95.44 88 ILE A N 1
ATOM 685 C CA . ILE A 1 88 ? 7.612 2.268 1.965 1.00 95.44 88 ILE A CA 1
ATOM 686 C C . ILE A 1 88 ? 6.657 1.137 1.641 1.00 95.44 88 ILE A C 1
A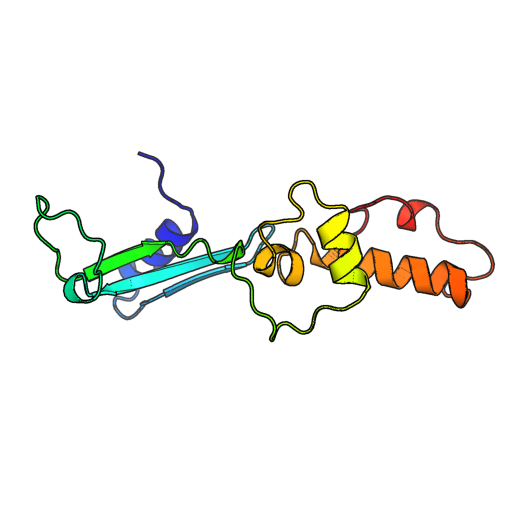TOM 688 O O . ILE A 1 88 ? 6.721 0.613 0.539 1.00 95.44 88 ILE A O 1
ATOM 692 N N . PHE A 1 89 ? 5.755 0.783 2.554 1.00 96.88 89 PHE A N 1
ATOM 693 C CA . PHE A 1 89 ? 4.782 -0.259 2.262 1.00 96.88 89 PHE A CA 1
ATOM 694 C C . PHE A 1 89 ? 3.896 0.127 1.069 1.00 96.88 89 PHE A C 1
ATOM 696 O O . PHE A 1 89 ? 3.673 -0.694 0.188 1.00 96.88 89 PHE A O 1
ATOM 703 N N . GLU A 1 90 ? 3.489 1.395 0.965 1.00 97.00 90 GLU A N 1
ATOM 704 C CA . GLU A 1 90 ? 2.745 1.895 -0.199 1.00 97.00 90 GLU A CA 1
ATOM 705 C C . GLU A 1 90 ? 3.536 1.782 -1.504 1.00 97.00 90 GLU A C 1
ATOM 707 O O . GLU A 1 90 ? 3.008 1.276 -2.489 1.00 97.00 90 GLU A O 1
ATOM 712 N N . LYS A 1 91 ? 4.816 2.160 -1.505 1.00 96.06 91 LYS A N 1
ATOM 713 C CA . LYS A 1 91 ? 5.692 2.038 -2.679 1.00 96.06 91 LYS A CA 1
ATOM 714 C C . LYS A 1 91 ? 5.877 0.615 -3.169 1.00 96.06 91 LYS A C 1
ATOM 716 O O . LYS A 1 91 ? 6.097 0.418 -4.356 1.00 96.06 91 LYS A O 1
ATOM 721 N N . LEU A 1 92 ? 5.787 -0.358 -2.271 1.00 95.81 92 LEU A N 1
ATOM 722 C CA . LEU A 1 92 ? 5.965 -1.759 -2.628 1.00 95.81 92 LEU A CA 1
ATOM 723 C C . LEU A 1 92 ? 4.708 -2.380 -3.249 1.00 95.81 92 LEU A C 1
ATOM 725 O O . LEU A 1 92 ? 4.840 -3.308 -4.041 1.00 95.81 92 LEU A O 1
ATOM 729 N N . ILE A 1 93 ? 3.500 -1.922 -2.892 1.00 95.94 93 ILE A N 1
ATOM 730 C CA . ILE A 1 93 ? 2.268 -2.646 -3.267 1.00 95.94 93 ILE A CA 1
ATOM 731 C C . ILE A 1 93 ? 1.152 -1.793 -3.879 1.00 95.94 93 ILE A C 1
ATOM 733 O O . ILE A 1 93 ? 0.150 -2.354 -4.324 1.00 95.94 93 ILE A O 1
ATOM 737 N N . SER A 1 94 ? 1.257 -0.462 -3.890 1.00 96.50 94 SER A N 1
ATOM 738 C CA . SER A 1 94 ? 0.188 0.377 -4.437 1.00 96.50 94 SER A CA 1
ATOM 739 C C . SER A 1 94 ? 0.228 0.439 -5.960 1.00 96.50 94 SER A C 1
ATOM 741 O O . SER A 1 94 ? 1.283 0.371 -6.596 1.00 96.50 94 SER A O 1
ATOM 743 N N . GLY A 1 95 ? -0.940 0.656 -6.561 1.00 95.62 95 GLY A N 1
ATOM 744 C CA . GLY A 1 95 ? -1.078 0.806 -8.006 1.00 95.62 95 GLY A CA 1
ATOM 745 C C . GLY A 1 95 ? -0.270 1.972 -8.581 1.00 95.62 95 GLY A C 1
ATOM 746 O O . GLY A 1 95 ? 0.108 1.915 -9.744 1.00 95.62 95 GLY A O 1
ATOM 747 N N . THR A 1 96 ? 0.067 2.991 -7.779 1.00 94.75 96 THR A N 1
ATOM 748 C CA . THR A 1 96 ? 0.937 4.096 -8.229 1.00 94.75 96 THR A CA 1
ATOM 749 C C . THR A 1 96 ? 2.336 3.606 -8.602 1.00 94.75 96 THR A C 1
ATOM 751 O O . THR A 1 96 ? 2.947 4.147 -9.523 1.00 94.75 96 THR A O 1
ATOM 754 N N . TYR A 1 97 ? 2.849 2.595 -7.896 1.00 95.75 97 TYR A N 1
ATOM 755 C CA . TYR A 1 97 ? 4.254 2.196 -7.978 1.00 95.75 97 TYR A CA 1
ATOM 756 C C . TYR A 1 97 ? 4.470 0.849 -8.664 1.00 95.75 97 TYR A C 1
ATOM 758 O O . TYR A 1 97 ? 5.520 0.658 -9.269 1.00 95.75 97 TYR A O 1
ATOM 766 N N . LEU A 1 98 ? 3.475 -0.046 -8.677 1.00 96.06 98 LEU A N 1
ATOM 767 C CA . LEU A 1 98 ? 3.594 -1.347 -9.348 1.00 96.06 98 LEU A CA 1
ATOM 768 C C . LEU A 1 98 ? 3.975 -1.215 -10.833 1.00 96.06 98 LEU A C 1
ATOM 770 O O . LEU A 1 98 ? 4.878 -1.908 -11.304 1.00 96.06 98 LEU A O 1
ATOM 774 N N . GLY A 1 99 ? 3.342 -0.291 -11.565 1.00 96.25 99 GLY A N 1
ATOM 775 C CA . GLY A 1 99 ? 3.684 -0.022 -12.966 1.00 96.25 99 GLY A CA 1
ATOM 776 C C . GLY A 1 99 ? 5.105 0.525 -13.140 1.00 96.25 99 GLY A C 1
ATOM 777 O O . GLY A 1 99 ? 5.808 0.147 -14.077 1.00 96.25 99 GLY A O 1
ATOM 778 N N . GLU A 1 100 ? 5.568 1.356 -12.206 1.00 96.50 100 GLU A N 1
ATOM 779 C CA . GLU A 1 100 ? 6.921 1.917 -12.218 1.00 96.50 100 GLU A CA 1
ATOM 780 C C . GLU A 1 100 ? 7.987 0.858 -11.908 1.00 96.50 100 GLU A C 1
ATOM 782 O O . GLU A 1 100 ? 9.017 0.822 -12.584 1.00 96.50 100 GLU A O 1
ATOM 787 N N . THR A 1 101 ? 7.730 -0.051 -10.963 1.00 96.38 101 THR A N 1
ATOM 788 C CA . THR A 1 101 ? 8.608 -1.200 -10.701 1.00 96.38 101 THR A CA 1
ATOM 789 C C . THR A 1 101 ? 8.738 -2.067 -11.952 1.00 96.38 101 THR A C 1
ATOM 791 O O . THR A 1 101 ? 9.855 -2.341 -12.393 1.00 96.38 101 THR A O 1
ATOM 794 N N . VAL A 1 102 ? 7.619 -2.422 -12.600 1.00 96.81 102 VAL A N 1
ATOM 795 C CA . VAL A 1 102 ? 7.631 -3.195 -13.856 1.00 96.81 102 VAL A CA 1
ATOM 796 C C . VAL A 1 102 ? 8.379 -2.452 -14.963 1.00 96.81 102 VAL A C 1
ATOM 798 O O . VAL A 1 102 ? 9.205 -3.049 -15.654 1.00 96.81 102 VAL A O 1
ATOM 801 N N . ARG A 1 103 ? 8.155 -1.141 -15.117 1.00 97.69 103 ARG A N 1
ATOM 802 C CA . ARG A 1 103 ? 8.855 -0.321 -16.116 1.00 97.69 103 ARG A CA 1
ATOM 803 C C . ARG A 1 103 ? 10.369 -0.374 -15.921 1.00 97.69 103 ARG A C 1
ATOM 805 O O . ARG A 1 103 ? 11.093 -0.509 -16.903 1.00 97.69 103 ARG A O 1
ATOM 812 N N . ARG A 1 104 ? 10.852 -0.285 -14.677 1.00 97.12 104 ARG A N 1
ATOM 813 C CA . ARG A 1 104 ? 12.287 -0.352 -14.352 1.00 97.12 104 ARG A CA 1
ATOM 814 C C . ARG A 1 104 ? 12.890 -1.709 -14.705 1.00 97.12 104 ARG A C 1
ATOM 816 O O . ARG A 1 104 ? 13.963 -1.741 -15.303 1.00 97.12 104 ARG A O 1
ATOM 823 N N . VAL A 1 105 ? 12.177 -2.802 -14.420 1.00 97.06 105 VAL A N 1
ATOM 824 C CA . VAL A 1 105 ? 12.600 -4.153 -14.827 1.00 97.06 105 VAL A CA 1
ATOM 825 C C . VAL A 1 105 ? 12.709 -4.247 -16.349 1.00 97.06 105 VAL A C 1
ATOM 827 O O . VAL A 1 105 ? 13.753 -4.630 -16.876 1.00 97.06 105 VAL A O 1
ATOM 830 N N . LEU A 1 106 ? 11.659 -3.838 -17.068 1.00 97.31 106 LEU A N 1
ATOM 831 C CA . LEU A 1 106 ? 11.623 -3.888 -18.531 1.00 97.31 106 LEU A CA 1
ATOM 832 C C . LEU A 1 106 ? 12.691 -3.003 -19.173 1.00 97.31 106 LEU A C 1
ATOM 834 O O . LEU A 1 106 ? 13.279 -3.397 -20.176 1.00 97.31 106 LEU A O 1
ATOM 838 N N . LEU A 1 107 ? 12.962 -1.826 -18.602 1.00 97.00 107 LEU A N 1
ATOM 839 C CA . LEU A 1 107 ? 14.012 -0.936 -19.086 1.00 97.00 107 LEU A CA 1
ATOM 840 C C . LEU A 1 107 ? 15.393 -1.589 -18.955 1.00 97.00 107 LEU A C 1
ATOM 842 O O . LEU A 1 107 ? 16.146 -1.583 -19.926 1.00 97.00 107 LEU A O 1
ATOM 846 N N . LYS A 1 108 ? 15.693 -2.207 -17.804 1.00 96.56 108 LYS A N 1
ATOM 847 C CA . LYS A 1 108 ? 16.958 -2.927 -17.596 1.00 96.56 108 LYS A CA 1
ATOM 848 C C . LYS A 1 108 ? 17.106 -4.086 -18.584 1.00 96.56 108 LYS A C 1
ATOM 850 O O . LYS A 1 108 ? 18.112 -4.183 -19.277 1.00 96.56 108 LYS A O 1
ATOM 855 N N . MET A 1 109 ? 16.068 -4.908 -18.742 1.00 97.00 109 MET A N 1
ATOM 856 C CA . MET A 1 109 ? 16.082 -6.015 -19.707 1.00 97.00 109 MET A CA 1
ATOM 857 C C . MET A 1 109 ? 16.230 -5.534 -21.158 1.00 97.00 109 MET A C 1
ATOM 859 O O . MET A 1 109 ? 16.938 -6.163 -21.945 1.00 97.00 109 MET A O 1
ATOM 863 N N . ALA A 1 110 ? 15.602 -4.416 -21.530 1.00 96.81 110 ALA A N 1
ATOM 864 C CA . ALA A 1 110 ? 15.749 -3.830 -22.861 1.00 96.81 110 ALA A CA 1
ATOM 865 C C . ALA A 1 110 ? 17.195 -3.392 -23.143 1.00 96.81 110 ALA A C 1
ATOM 867 O O . ALA A 1 110 ? 17.664 -3.554 -24.264 1.00 96.81 110 ALA A O 1
ATOM 868 N N . GLN A 1 111 ? 17.890 -2.864 -22.132 1.00 94.94 111 GLN A N 1
ATOM 869 C CA . GLN A 1 111 ? 19.271 -2.390 -22.239 1.00 94.94 111 GLN A CA 1
ATOM 870 C C . GLN A 1 111 ? 20.299 -3.528 -22.210 1.00 94.94 111 GLN A C 1
ATOM 872 O O . GLN A 1 111 ? 21.298 -3.460 -22.919 1.00 94.94 111 GLN A O 1
ATOM 877 N N . GLU A 1 112 ? 20.065 -4.566 -21.405 1.00 96.19 112 GLU A N 1
ATOM 878 C CA . GLU A 1 112 ? 21.061 -5.614 -21.137 1.00 96.19 112 GLU A CA 1
ATOM 879 C C . GLU A 1 112 ? 20.862 -6.889 -21.968 1.00 96.19 112 GLU A C 1
ATOM 881 O O . GLU A 1 112 ? 21.812 -7.637 -22.181 1.00 96.19 112 GLU A O 1
ATOM 886 N N . SER A 1 113 ? 19.639 -7.157 -22.434 1.00 94.56 113 SER A N 1
ATOM 887 C CA . SER A 1 113 ? 19.284 -8.433 -23.081 1.00 94.56 113 SER A CA 1
ATOM 888 C C . SER A 1 113 ? 18.581 -8.288 -24.430 1.00 94.56 113 SER A C 1
ATOM 890 O O . SER A 1 113 ? 18.063 -9.272 -24.950 1.00 94.56 113 SER A O 1
ATOM 892 N N . ALA A 1 114 ? 18.539 -7.072 -24.990 1.00 92.19 114 ALA A N 1
ATOM 893 C CA . ALA A 1 114 ? 17.833 -6.776 -26.239 1.00 92.19 114 ALA A CA 1
ATOM 894 C C . ALA A 1 114 ? 16.379 -7.300 -26.243 1.00 92.19 114 ALA A C 1
ATOM 896 O O . ALA A 1 114 ? 15.886 -7.792 -27.257 1.00 92.19 114 ALA A O 1
ATOM 897 N N . LEU A 1 115 ? 15.672 -7.186 -25.104 1.00 96.12 115 LEU A N 1
ATOM 898 C CA . LEU A 1 115 ? 14.296 -7.686 -24.930 1.00 96.12 115 LEU A CA 1
ATOM 899 C C . LEU A 1 115 ? 13.335 -7.202 -26.033 1.00 96.12 115 LEU A C 1
ATOM 901 O O . LEU A 1 115 ? 12.400 -7.910 -26.399 1.00 96.12 115 LEU A O 1
ATOM 905 N N . PHE A 1 116 ? 13.574 -6.001 -26.565 1.00 95.88 116 PHE A N 1
ATOM 906 C CA . PHE A 1 116 ? 12.798 -5.395 -27.650 1.00 95.88 116 PHE A CA 1
ATOM 907 C C . PHE A 1 116 ? 13.621 -5.205 -28.942 1.00 95.88 116 PHE A C 1
ATOM 909 O O . PHE A 1 116 ? 13.276 -4.366 -29.771 1.00 95.88 116 PHE A O 1
ATOM 916 N N . GLY A 1 117 ? 14.699 -5.976 -29.120 1.00 94.69 117 GLY A N 1
ATOM 917 C CA . GLY A 1 117 ? 15.663 -5.837 -30.214 1.00 94.69 117 GLY A CA 1
ATOM 918 C C . GLY A 1 117 ? 16.768 -4.820 -29.917 1.00 94.69 117 GLY A C 1
ATOM 919 O O . GLY A 1 117 ? 17.018 -4.477 -28.762 1.00 94.69 117 GLY A O 1
ATOM 920 N N . ASP A 1 118 ? 17.416 -4.317 -30.970 1.00 93.31 118 ASP A N 1
ATOM 921 C CA . ASP A 1 118 ? 18.600 -3.445 -30.865 1.00 93.31 118 ASP A CA 1
ATOM 922 C C . ASP A 1 118 ? 18.294 -2.042 -30.318 1.00 93.31 118 ASP A C 1
ATOM 924 O O . ASP A 1 118 ? 19.201 -1.269 -30.013 1.00 93.31 118 ASP A O 1
ATOM 928 N N . THR A 1 119 ? 17.014 -1.667 -30.230 1.00 94.06 119 THR A N 1
ATOM 929 C CA . THR A 1 119 ? 16.592 -0.327 -29.811 1.00 94.06 119 THR A CA 1
ATOM 930 C C . THR A 1 119 ? 15.687 -0.396 -28.590 1.00 94.06 119 THR A C 1
ATOM 932 O O . THR A 1 119 ? 14.655 -1.063 -28.596 1.00 94.06 119 THR A O 1
ATOM 935 N N . VAL A 1 120 ? 16.027 0.364 -27.548 1.00 95.88 120 VAL A N 1
ATOM 936 C CA . VAL A 1 120 ? 15.168 0.515 -26.368 1.00 95.88 120 VAL A CA 1
ATOM 937 C C . VAL A 1 120 ? 13.959 1.395 -26.724 1.00 95.88 120 VAL A C 1
ATOM 939 O O . VAL A 1 120 ? 14.149 2.525 -27.184 1.00 95.88 120 VAL A O 1
ATOM 942 N N . PRO A 1 121 ? 12.710 0.946 -26.484 1.00 96.44 121 PRO A N 1
ATOM 943 C CA . PRO A 1 121 ? 11.529 1.773 -26.699 1.00 96.44 121 PRO A CA 1
ATOM 944 C C . PRO A 1 121 ? 11.601 3.075 -25.891 1.00 96.44 121 PRO A C 1
ATOM 946 O O . PRO A 1 121 ? 11.606 3.047 -24.662 1.00 96.44 121 PRO A O 1
ATOM 949 N N . ALA A 1 122 ? 11.582 4.229 -26.564 1.00 95.75 122 ALA A N 1
ATOM 950 C CA . ALA A 1 122 ? 11.754 5.534 -25.912 1.00 95.75 122 ALA A CA 1
ATOM 951 C C . ALA A 1 122 ? 10.739 5.798 -24.780 1.00 95.75 122 ALA A C 1
ATOM 953 O O . ALA A 1 122 ? 11.063 6.445 -23.788 1.00 95.75 122 ALA A O 1
ATOM 954 N N . LYS A 1 123 ? 9.520 5.245 -24.882 1.00 95.88 123 LYS A N 1
ATOM 955 C CA . LYS A 1 123 ? 8.497 5.359 -23.828 1.00 95.88 123 LYS A CA 1
ATOM 956 C C . LYS A 1 123 ? 8.908 4.691 -22.514 1.00 95.88 123 LYS A C 1
ATOM 958 O O . LYS A 1 123 ? 8.525 5.188 -21.462 1.00 95.88 123 LYS A O 1
ATOM 963 N N . LEU A 1 124 ? 9.710 3.621 -22.554 1.00 96.25 124 LEU A N 1
ATOM 964 C CA . LEU A 1 124 ? 10.193 2.953 -21.342 1.00 96.25 124 LEU A CA 1
ATOM 965 C C . LEU A 1 124 ? 11.183 3.811 -20.554 1.00 96.25 124 LEU A C 1
ATOM 967 O O . LEU A 1 124 ? 11.323 3.591 -19.356 1.00 96.25 124 LEU A O 1
ATOM 971 N N . ALA A 1 125 ? 11.829 4.800 -21.177 1.00 95.44 125 ALA A N 1
ATOM 972 C CA . ALA A 1 125 ? 12.708 5.739 -20.479 1.00 95.44 125 ALA A CA 1
ATOM 973 C C . ALA A 1 125 ? 11.937 6.797 -19.664 1.00 95.44 125 ALA A C 1
ATOM 975 O O . ALA A 1 125 ? 12.525 7.473 -18.825 1.00 95.44 125 ALA A O 1
ATOM 976 N N . ILE A 1 126 ? 10.627 6.942 -19.887 1.00 96.75 126 ILE A N 1
ATOM 977 C CA . ILE A 1 126 ? 9.785 7.922 -19.196 1.00 96.75 126 ILE A CA 1
ATOM 978 C C . ILE A 1 126 ? 9.236 7.288 -17.915 1.00 96.75 126 ILE A C 1
ATOM 980 O O . ILE A 1 126 ? 8.488 6.308 -17.987 1.00 96.75 126 ILE A O 1
ATOM 984 N N . SER A 1 127 ? 9.576 7.852 -16.753 1.00 95.31 127 SER A N 1
ATOM 985 C CA . SER A 1 127 ? 9.051 7.418 -15.450 1.00 95.31 127 SER A CA 1
ATOM 986 C C . SER A 1 127 ? 7.520 7.433 -15.421 1.00 95.31 127 SER A C 1
ATOM 988 O O . SER A 1 127 ? 6.894 8.352 -15.949 1.00 95.31 127 SER A O 1
ATOM 990 N N . TYR A 1 128 ? 6.914 6.427 -14.784 1.00 94.69 128 TYR A N 1
ATOM 991 C CA . TYR A 1 128 ? 5.460 6.266 -14.642 1.00 94.69 128 TYR A CA 1
ATOM 992 C C . TYR A 1 128 ? 4.683 6.220 -15.974 1.00 94.69 128 TYR A C 1
ATOM 994 O O . TYR A 1 128 ? 3.511 6.608 -16.042 1.00 94.69 128 TYR A O 1
ATOM 1002 N N . SER A 1 129 ? 5.333 5.752 -17.046 1.00 95.69 129 SER A N 1
ATOM 1003 C CA . SER A 1 129 ? 4.709 5.531 -18.360 1.00 95.69 129 SER A CA 1
ATOM 1004 C C . SER A 1 129 ? 3.809 4.295 -18.418 1.00 95.69 129 SER A C 1
ATOM 1006 O O . SER A 1 129 ? 2.930 4.234 -19.277 1.00 95.69 129 SER A O 1
ATOM 1008 N N . LEU A 1 130 ? 4.003 3.335 -17.509 1.00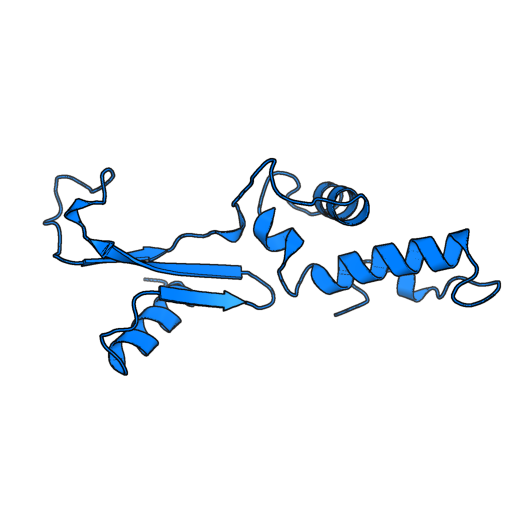 91.19 130 LEU A N 1
ATOM 1009 C CA . LEU A 1 130 ? 3.118 2.190 -17.309 1.00 91.19 130 LEU A CA 1
ATOM 1010 C C . LEU A 1 130 ? 2.201 2.489 -16.118 1.00 91.19 130 LEU A C 1
ATOM 1012 O O . LEU A 1 130 ? 2.695 2.735 -15.016 1.00 91.19 130 LEU A O 1
ATOM 1016 N N . ARG A 1 131 ? 0.889 2.503 -16.361 1.00 76.75 131 ARG A N 1
ATOM 1017 C CA . ARG A 1 131 ? -0.170 2.741 -15.372 1.00 76.75 131 ARG A CA 1
ATOM 1018 C C . ARG A 1 131 ? -1.226 1.656 -15.472 1.00 76.75 131 ARG A C 1
ATOM 1020 O O . ARG A 1 131 ? -1.477 1.220 -16.618 1.00 76.75 131 ARG A O 1
#